Protein AF-A0A6I3WWL9-F1 (afdb_monomer)

Foldseek 3Di:
DDPCVVCVVVVNVLVVLLVVLVPPPDLVVLVVVLVVVCVVLVVVDDADPVSVVVNVSSNVRRD

Radius of gyration: 13.26 Å; Cα contacts (8 Å, |Δi|>4): 30; chains: 1; bounding box: 31×18×32 Å

Mean predicted aligned error: 8.47 Å

pLDDT: mean 77.08, std 11.66, range [52.75, 92.81]

Solvent-accessible surface area (backbone atoms only — not comparable to full-atom values): 3770 Å² total; per-residue (Å²): 132,58,70,71,59,49,20,66,76,67,76,37,50,67,64,50,51,54,58,52,41,76,67,61,82,48,65,69,57,27,50,50,52,41,49,54,50,42,61,74,69,50,66,92,47,95,68,52,76,73,55,49,51,57,52,49,56,48,45,76,60,27,113

Sequence (63 aa):
MARVRHAVSTDTIDEFLDSVDARISSTVLRASLFSAARDVAGVDHAIDPQEQNLLGQLAARFD

Structure (mmCIF, N/CA/C/O backbone):
data_AF-A0A6I3WWL9-F1
#
_entry.id   AF-A0A6I3WWL9-F1
#
loop_
_atom_site.group_PDB
_atom_site.id
_atom_site.type_symbol
_atom_site.label_atom_id
_atom_site.label_alt_id
_atom_site.label_comp_id
_atom_site.label_asym_id
_atom_site.label_entity_id
_atom_site.label_seq_id
_atom_site.pdbx_PDB_ins_code
_atom_site.Cartn_x
_atom_site.Cartn_y
_atom_site.Cartn_z
_atom_site.occupancy
_atom_site.B_iso_or_equiv
_atom_site.auth_seq_id
_atom_site.auth_comp_id
_atom_site.auth_asym_id
_atom_sit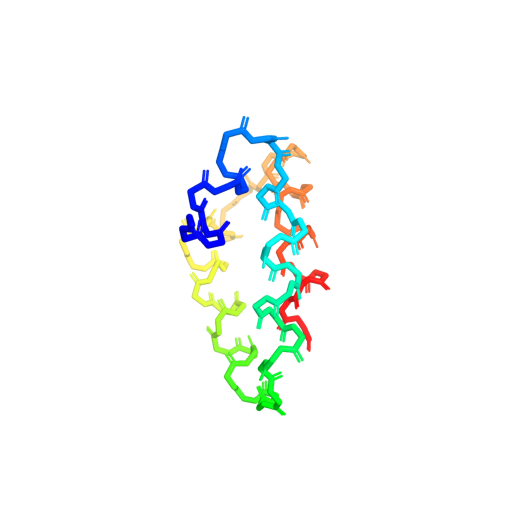e.auth_atom_id
_atom_site.pdbx_PDB_model_num
ATOM 1 N N . MET A 1 1 ? -16.484 -12.531 13.780 1.00 60.31 1 MET A N 1
ATOM 2 C CA . MET A 1 1 ? -16.024 -12.575 12.371 1.00 60.31 1 MET A CA 1
ATOM 3 C C . MET A 1 1 ? -14.557 -12.165 12.329 1.00 60.31 1 MET A C 1
ATOM 5 O O . MET A 1 1 ? -14.177 -11.299 13.106 1.00 60.31 1 MET A O 1
ATOM 9 N N . ALA A 1 2 ? -13.722 -12.798 11.502 1.00 86.00 2 ALA A N 1
ATOM 10 C CA . ALA A 1 2 ? -12.324 -12.370 11.364 1.00 86.00 2 ALA A CA 1
ATOM 11 C C . ALA A 1 2 ? -12.270 -11.018 10.630 1.00 86.00 2 ALA A C 1
ATOM 13 O O . ALA A 1 2 ? -12.991 -10.860 9.647 1.00 86.00 2 ALA A O 1
ATOM 14 N N . ARG A 1 3 ? -11.418 -10.076 11.068 1.00 84.00 3 ARG A N 1
ATOM 15 C CA . ARG A 1 3 ? -11.293 -8.738 10.445 1.00 84.00 3 ARG A CA 1
ATOM 16 C C . ARG A 1 3 ? -11.043 -8.806 8.934 1.00 84.00 3 ARG A C 1
ATOM 18 O O . ARG A 1 3 ? -11.684 -8.078 8.192 1.00 84.00 3 ARG A O 1
ATOM 25 N N . VAL A 1 4 ? -10.215 -9.750 8.483 1.00 84.31 4 VAL A N 1
ATOM 26 C CA . VAL A 1 4 ? -9.943 -9.972 7.052 1.00 84.31 4 VAL A CA 1
ATOM 27 C C . VAL A 1 4 ? -11.194 -10.380 6.262 1.00 84.31 4 VAL A C 1
ATOM 29 O O . VAL A 1 4 ? -11.429 -9.880 5.171 1.00 84.31 4 VAL A O 1
ATOM 32 N N . ARG A 1 5 ? -12.055 -11.237 6.831 1.00 86.00 5 ARG A N 1
ATOM 33 C CA . ARG A 1 5 ? -13.303 -11.659 6.172 1.00 86.00 5 ARG A CA 1
ATOM 34 C C . ARG A 1 5 ? -14.301 -10.513 6.070 1.00 86.00 5 ARG A C 1
ATOM 36 O O . ARG A 1 5 ? -14.9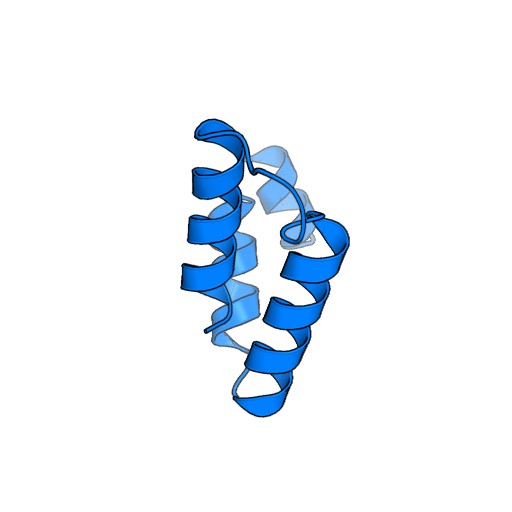94 -10.420 5.067 1.00 86.00 5 ARG A O 1
ATOM 43 N N . HIS A 1 6 ? -14.353 -9.658 7.092 1.00 88.00 6 HIS A N 1
ATOM 44 C CA . HIS A 1 6 ? -15.175 -8.454 7.059 1.00 88.00 6 HIS A CA 1
ATOM 45 C C . HIS A 1 6 ? -14.716 -7.519 5.937 1.00 88.00 6 HIS A C 1
ATOM 47 O O . HIS A 1 6 ? -15.528 -7.179 5.089 1.00 88.00 6 HIS A O 1
ATOM 53 N N . ALA A 1 7 ? -13.418 -7.202 5.882 1.00 86.44 7 ALA A N 1
ATOM 54 C CA . ALA A 1 7 ? -12.849 -6.314 4.869 1.00 86.44 7 ALA A CA 1
ATOM 55 C C . ALA A 1 7 ? -13.126 -6.786 3.431 1.00 86.44 7 ALA A C 1
ATOM 57 O O . ALA A 1 7 ? -13.509 -5.981 2.592 1.00 86.44 7 ALA A O 1
ATOM 58 N N . VAL A 1 8 ? -13.025 -8.096 3.166 1.00 90.00 8 VAL A N 1
ATOM 59 C CA . VAL A 1 8 ? -13.391 -8.677 1.860 1.00 90.00 8 VAL A CA 1
ATOM 60 C C . VAL A 1 8 ? -14.886 -8.526 1.570 1.00 90.00 8 VAL A C 1
ATOM 62 O O . VAL A 1 8 ? -15.264 -8.203 0.452 1.00 90.00 8 VAL A O 1
ATOM 65 N N . SER A 1 9 ? -15.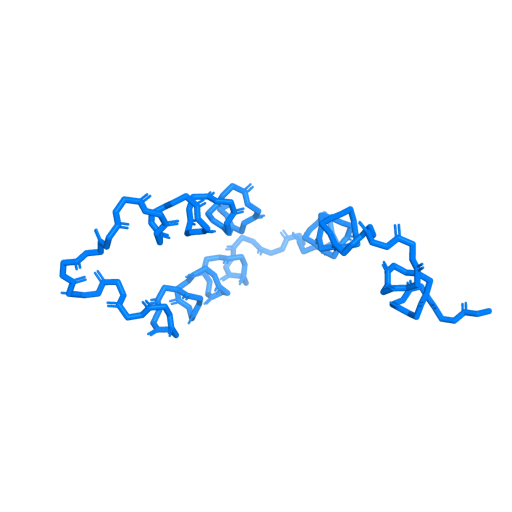755 -8.755 2.559 1.00 92.12 9 SER A N 1
ATOM 66 C CA . SER A 1 9 ? -17.208 -8.667 2.357 1.00 92.12 9 SER A CA 1
ATOM 67 C C . SER A 1 9 ? -17.739 -7.240 2.199 1.00 92.12 9 SER A C 1
ATOM 69 O O . SER A 1 9 ? -18.828 -7.066 1.661 1.00 92.12 9 SER A O 1
ATOM 71 N N . THR A 1 10 ? -17.003 -6.240 2.689 1.00 92.81 10 THR A N 1
ATOM 72 C CA . THR A 1 10 ? -17.405 -4.825 2.676 1.00 92.81 10 THR A CA 1
ATOM 73 C C . THR A 1 10 ? -16.603 -3.973 1.700 1.00 92.81 10 THR A C 1
ATOM 75 O O . THR A 1 10 ? -16.791 -2.764 1.694 1.00 92.81 10 THR A O 1
ATOM 78 N N . ASP A 1 11 ? -15.723 -4.583 0.902 1.00 91.12 11 ASP A N 1
ATOM 79 C CA . ASP A 1 11 ? -14.813 -3.888 -0.018 1.00 91.12 11 ASP A CA 1
ATOM 80 C C . ASP A 1 11 ? -13.941 -2.819 0.677 1.00 91.12 11 ASP A C 1
ATOM 82 O O . ASP A 1 11 ? -13.655 -1.756 0.141 1.00 91.12 11 ASP A O 1
ATOM 86 N N . THR A 1 12 ? -13.510 -3.101 1.914 1.00 90.81 12 THR A N 1
ATOM 87 C CA . THR A 1 12 ? -12.652 -2.214 2.727 1.00 90.81 12 THR A CA 1
ATOM 88 C C . THR A 1 12 ? -11.256 -2.803 2.941 1.00 90.81 12 THR A C 1
ATOM 90 O O . THR A 1 12 ? -10.661 -2.720 4.020 1.00 90.81 12 THR A O 1
ATOM 93 N N . ILE A 1 13 ? -10.722 -3.458 1.907 1.00 88.12 13 ILE A N 1
ATOM 94 C CA . ILE A 1 13 ? -9.402 -4.108 1.940 1.00 88.12 13 ILE A CA 1
ATOM 95 C C . ILE A 1 13 ? -8.293 -3.078 2.183 1.00 88.12 13 ILE A C 1
ATOM 97 O O . ILE A 1 13 ? -7.367 -3.348 2.945 1.00 88.12 13 ILE A O 1
ATOM 101 N N . ASP A 1 14 ? -8.428 -1.886 1.609 1.00 86.06 14 ASP A N 1
ATOM 102 C CA . ASP A 1 14 ? -7.484 -0.785 1.776 1.00 86.06 14 ASP A CA 1
ATOM 103 C C . ASP A 1 14 ? -7.335 -0.350 3.240 1.00 86.06 14 ASP A C 1
ATOM 105 O O . ASP A 1 14 ? -6.228 -0.350 3.774 1.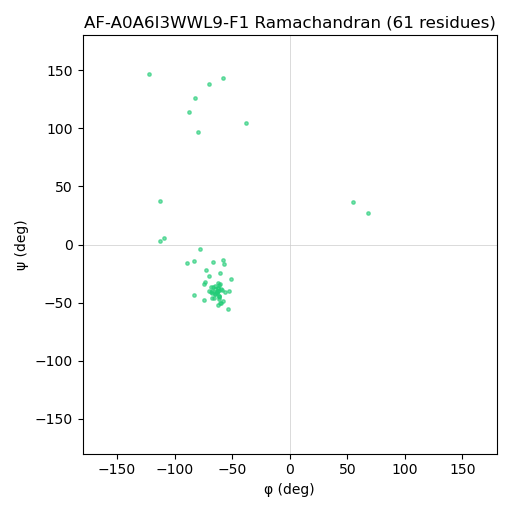00 86.06 14 ASP A O 1
ATOM 109 N N . GLU A 1 15 ? -8.449 -0.108 3.936 1.00 88.19 15 GLU A N 1
ATOM 110 C CA . GLU A 1 15 ? -8.449 0.247 5.363 1.00 88.19 15 GLU A CA 1
ATOM 111 C C . GLU A 1 15 ? -7.848 -0.866 6.235 1.00 88.19 15 GLU A C 1
ATOM 113 O O . GLU A 1 15 ? -7.195 -0.621 7.256 1.00 88.19 15 GLU A O 1
ATOM 118 N N . PHE A 1 16 ? -8.069 -2.125 5.845 1.00 88.12 16 PHE A N 1
ATOM 119 C CA . PHE A 1 16 ? -7.463 -3.258 6.527 1.00 88.12 16 PHE A CA 1
ATOM 120 C C . PHE A 1 16 ? -5.940 -3.259 6.359 1.00 88.12 16 PHE A C 1
ATOM 122 O O . PHE A 1 16 ? -5.239 -3.438 7.360 1.00 88.12 16 PHE A O 1
ATOM 129 N N . LEU A 1 17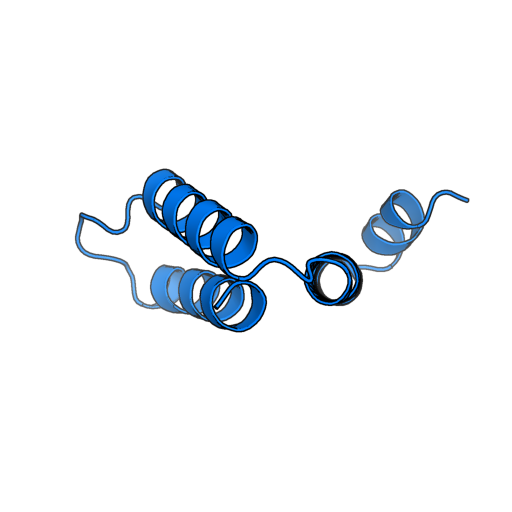 ? -5.434 -3.034 5.143 1.00 86.69 17 LEU A N 1
ATOM 130 C CA . LEU A 1 17 ? -3.999 -2.950 4.862 1.00 86.69 17 LEU A CA 1
ATOM 131 C C . LEU A 1 17 ? -3.348 -1.772 5.595 1.00 86.69 17 LEU A C 1
ATOM 133 O O . LEU A 1 17 ? -2.312 -1.975 6.225 1.00 86.69 17 LEU A O 1
ATOM 137 N N . ASP A 1 18 ? -3.997 -0.608 5.640 1.00 86.75 18 ASP A N 1
ATOM 138 C CA . ASP A 1 18 ? -3.525 0.549 6.415 1.00 86.75 18 ASP A CA 1
ATOM 139 C C . ASP A 1 18 ? -3.417 0.208 7.914 1.00 86.75 18 ASP A C 1
ATOM 141 O O . ASP A 1 18 ? -2.462 0.575 8.599 1.00 86.75 18 ASP A O 1
ATOM 145 N N . SER A 1 19 ? -4.368 -0.573 8.443 1.00 88.69 19 SER A N 1
ATOM 146 C CA . SER A 1 19 ? -4.333 -1.015 9.844 1.00 88.69 19 SER A CA 1
ATOM 147 C C . SER A 1 19 ? -3.230 -2.038 10.144 1.00 88.69 19 SER A C 1
ATOM 149 O O . SER A 1 19 ? -2.796 -2.150 11.296 1.00 88.69 19 SER A O 1
ATOM 151 N N . VAL A 1 20 ? -2.811 -2.814 9.139 1.00 85.75 20 VAL A N 1
ATOM 152 C CA . VAL A 1 20 ? -1.669 -3.731 9.235 1.00 85.75 20 VAL A CA 1
ATOM 153 C C . VAL A 1 20 ? -0.384 -2.924 9.207 1.00 85.75 20 VAL A C 1
ATOM 155 O O . VAL A 1 20 ? 0.456 -3.117 10.086 1.00 85.75 20 VAL A O 1
ATOM 158 N N . ASP A 1 21 ? -0.269 -1.989 8.266 1.00 84.00 21 ASP A N 1
ATOM 159 C CA . ASP A 1 21 ? 0.894 -1.125 8.155 1.00 84.00 21 ASP A CA 1
ATOM 160 C C . ASP A 1 21 ? 1.139 -0.330 9.445 1.00 84.00 21 ASP A C 1
ATOM 162 O O . ASP A 1 21 ? 2.224 -0.401 10.023 1.00 84.00 21 ASP A O 1
ATOM 166 N N . ALA A 1 22 ? 0.105 0.306 10.003 1.00 85.75 22 ALA A N 1
ATOM 167 C CA . ALA A 1 22 ? 0.206 1.074 11.246 1.00 85.75 22 ALA A CA 1
ATOM 168 C C . ALA A 1 22 ? 0.724 0.264 12.458 1.00 85.75 22 ALA A C 1
ATOM 170 O O . ALA A 1 22 ? 1.122 0.841 13.471 1.00 85.75 22 ALA A O 1
ATOM 171 N N . ARG A 1 23 ? 0.716 -1.076 12.396 1.00 87.38 23 ARG A N 1
ATOM 172 C CA . ARG A 1 23 ? 1.277 -1.957 13.440 1.00 87.38 23 ARG A CA 1
ATOM 173 C C . ARG A 1 23 ? 2.752 -2.285 13.223 1.00 87.38 23 ARG A C 1
ATOM 175 O O . ARG A 1 23 ? 3.401 -2.767 14.151 1.00 87.38 23 ARG A O 1
ATOM 182 N N . ILE A 1 24 ? 3.280 -2.057 12.025 1.00 86.88 24 ILE A N 1
ATOM 183 C CA . ILE A 1 24 ? 4.685 -2.268 11.695 1.00 86.88 24 ILE A CA 1
ATOM 184 C C . ILE A 1 24 ? 5.481 -1.069 12.210 1.00 86.88 24 ILE A C 1
ATOM 186 O O . ILE A 1 24 ? 5.574 -0.031 11.561 1.00 86.88 24 ILE A O 1
ATOM 190 N N . SER A 1 25 ? 6.075 -1.220 13.394 1.00 85.44 25 SER A N 1
ATOM 191 C CA . SER A 1 25 ? 6.943 -0.201 14.003 1.00 85.44 25 SER A CA 1
ATOM 192 C C . SER A 1 25 ? 8.389 -0.237 13.497 1.00 85.44 25 SER A C 1
ATOM 194 O O . SER A 1 25 ? 9.152 0.693 13.742 1.00 85.44 25 SER A O 1
ATOM 196 N N . SER A 1 26 ? 8.787 -1.314 12.813 1.00 87.56 26 SER A N 1
ATOM 197 C CA . SER A 1 26 ? 10.139 -1.483 12.279 1.00 87.56 26 SER A CA 1
ATOM 198 C C . SER A 1 26 ? 10.252 -0.871 10.887 1.00 87.56 26 SER A C 1
ATOM 200 O O . SER A 1 26 ? 9.680 -1.385 9.925 1.00 87.56 26 SER A O 1
ATOM 202 N N . THR A 1 27 ? 11.060 0.179 10.775 1.00 83.19 27 THR A N 1
ATOM 203 C CA . THR A 1 27 ? 11.407 0.826 9.500 1.00 83.19 27 THR A CA 1
ATOM 204 C C . THR A 1 27 ? 12.150 -0.118 8.551 1.00 83.19 27 THR A C 1
ATOM 206 O O . THR A 1 27 ? 11.941 -0.082 7.345 1.00 83.19 27 THR A O 1
ATOM 209 N N . VAL A 1 28 ? 12.962 -1.037 9.083 1.00 88.12 28 VAL A N 1
ATOM 210 C CA . VAL A 1 28 ? 13.668 -2.051 8.279 1.00 88.12 28 VAL A CA 1
ATOM 211 C C . VAL A 1 28 ? 12.688 -3.051 7.663 1.00 88.12 28 VAL A C 1
ATOM 213 O O . VAL A 1 28 ? 12.846 -3.449 6.508 1.00 88.12 28 VAL A O 1
ATOM 216 N N . LEU A 1 29 ? 11.659 -3.454 8.418 1.00 85.44 29 LEU A N 1
ATOM 217 C CA . LEU A 1 29 ? 10.630 -4.362 7.910 1.00 85.44 29 LEU A CA 1
ATOM 218 C C . LEU A 1 29 ? 9.767 -3.677 6.842 1.00 85.44 29 LEU A C 1
ATOM 220 O O . LEU A 1 29 ? 9.495 -4.295 5.818 1.00 85.44 29 LEU A O 1
ATOM 224 N N . ARG A 1 30 ? 9.405 -2.406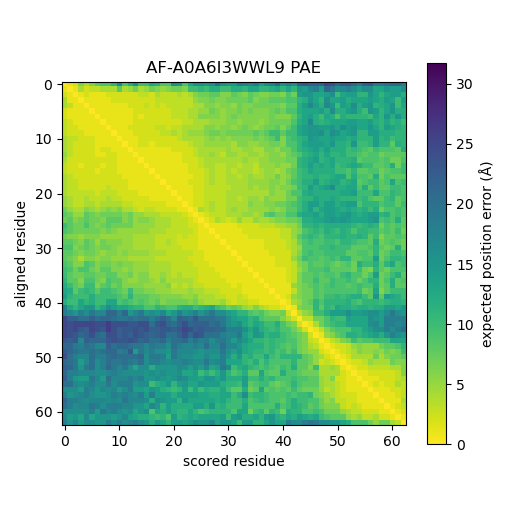 7.057 1.00 84.44 30 ARG A N 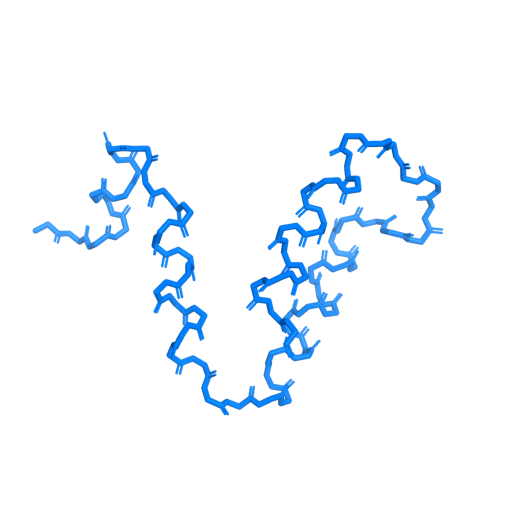1
ATOM 225 C CA . ARG A 1 30 ? 8.725 -1.545 6.073 1.00 84.44 30 ARG A CA 1
ATOM 226 C C . ARG A 1 30 ? 9.482 -1.490 4.746 1.00 84.44 30 ARG A C 1
ATOM 228 O O . ARG A 1 30 ? 8.970 -1.957 3.731 1.00 84.44 30 ARG A O 1
ATOM 235 N N . ALA A 1 31 ? 10.757 -1.104 4.790 1.00 81.50 31 ALA A N 1
ATOM 236 C CA . ALA A 1 31 ? 11.612 -1.047 3.606 1.00 81.50 31 ALA A CA 1
ATOM 237 C C . ALA A 1 31 ? 11.744 -2.407 2.892 1.00 81.50 31 ALA A C 1
ATOM 239 O O . ALA A 1 31 ? 11.718 -2.475 1.664 1.00 81.50 31 ALA A O 1
ATOM 240 N N . SER A 1 32 ? 11.845 -3.505 3.651 1.00 85.44 32 SER A N 1
ATOM 241 C CA . SER A 1 32 ? 11.944 -4.857 3.081 1.00 85.44 32 SER A CA 1
ATOM 242 C C . SER A 1 32 ? 10.650 -5.290 2.384 1.00 85.44 32 SER A C 1
ATOM 244 O O . SER A 1 32 ? 10.699 -5.875 1.303 1.00 85.44 32 SER A O 1
ATOM 246 N N . LEU A 1 33 ? 9.489 -4.989 2.976 1.00 84.12 33 LEU A N 1
ATOM 247 C CA . LEU A 1 33 ? 8.181 -5.261 2.375 1.00 84.12 33 LEU A CA 1
ATOM 248 C C . LEU A 1 33 ? 7.972 -4.435 1.110 1.00 84.12 33 LEU A C 1
ATOM 250 O O . LEU A 1 33 ? 7.516 -4.973 0.104 1.00 84.12 33 LEU A O 1
ATOM 254 N N . PHE A 1 34 ? 8.353 -3.159 1.141 1.00 81.31 34 PHE A N 1
ATOM 255 C CA . PHE A 1 34 ? 8.276 -2.292 -0.023 1.00 81.31 34 PHE A CA 1
ATOM 256 C C . PHE A 1 34 ? 9.188 -2.760 -1.169 1.00 81.31 34 PHE A C 1
ATOM 258 O O . PHE A 1 34 ? 8.765 -2.779 -2.325 1.00 81.31 34 PHE A O 1
ATOM 265 N N . SER A 1 35 ? 10.409 -3.211 -0.859 1.00 81.00 35 SER A N 1
ATOM 266 C CA . SER A 1 35 ? 11.310 -3.818 -1.849 1.00 81.00 35 SER A CA 1
ATOM 267 C C . SER A 1 35 ? 10.694 -5.071 -2.473 1.00 81.00 35 SER A C 1
ATOM 269 O O . SER A 1 35 ? 10.607 -5.163 -3.691 1.00 81.00 35 SER A O 1
ATOM 271 N N . ALA A 1 36 ? 10.190 -6.002 -1.656 1.00 83.62 36 ALA A N 1
ATOM 272 C CA . ALA A 1 36 ? 9.563 -7.227 -2.154 1.00 83.62 36 ALA A CA 1
ATOM 273 C C . ALA A 1 36 ? 8.313 -6.941 -3.004 1.00 83.62 36 ALA A C 1
ATOM 275 O O . ALA A 1 36 ? 8.062 -7.605 -4.006 1.00 83.62 36 ALA A O 1
ATOM 276 N N . ALA A 1 37 ? 7.534 -5.931 -2.621 1.00 80.62 37 ALA A N 1
ATOM 277 C CA . ALA A 1 37 ? 6.402 -5.449 -3.395 1.00 80.62 37 ALA A CA 1
ATOM 278 C C . ALA A 1 37 ? 6.809 -4.910 -4.773 1.00 80.62 37 ALA A C 1
ATOM 280 O O . ALA A 1 37 ? 6.155 -5.230 -5.766 1.00 80.62 37 ALA A O 1
ATOM 281 N N . ARG A 1 38 ? 7.890 -4.121 -4.841 1.00 73.50 38 ARG A N 1
ATOM 282 C CA . ARG A 1 38 ? 8.467 -3.664 -6.113 1.00 73.50 38 ARG A CA 1
ATOM 283 C C . ARG A 1 38 ? 8.945 -4.829 -6.973 1.00 73.50 38 ARG A C 1
ATOM 285 O O . ARG A 1 38 ? 8.643 -4.847 -8.163 1.00 73.50 38 ARG A O 1
ATOM 292 N N . ASP A 1 39 ? 9.623 -5.804 -6.379 1.00 79.44 39 ASP A N 1
ATOM 293 C CA . ASP A 1 39 ? 10.112 -6.979 -7.106 1.00 79.44 39 ASP A CA 1
ATOM 294 C C . ASP A 1 39 ? 8.948 -7.774 -7.723 1.00 79.44 39 ASP A C 1
ATOM 296 O O . ASP A 1 39 ? 8.979 -8.121 -8.903 1.00 79.44 39 ASP A O 1
ATOM 300 N N . VAL A 1 40 ? 7.874 -8.012 -6.957 1.00 77.50 40 VAL A N 1
ATOM 301 C CA . VAL A 1 40 ? 6.669 -8.719 -7.438 1.00 77.50 40 VAL A CA 1
ATOM 302 C C . VAL A 1 40 ? 5.942 -7.939 -8.533 1.00 77.50 40 VAL A C 1
ATOM 304 O O . VAL A 1 40 ? 5.405 -8.541 -9.461 1.00 77.50 40 VAL A O 1
ATOM 307 N N . ALA A 1 41 ? 5.925 -6.612 -8.439 1.00 70.19 41 ALA A N 1
ATOM 308 C CA . ALA A 1 41 ? 5.292 -5.747 -9.426 1.00 70.19 41 ALA A CA 1
ATOM 309 C C . ALA A 1 41 ? 6.121 -5.555 -10.711 1.00 70.19 41 ALA A C 1
ATOM 311 O O . ALA A 1 41 ? 5.645 -4.902 -11.633 1.00 70.19 41 ALA A O 1
ATOM 312 N N . GLY A 1 42 ? 7.338 -6.109 -10.799 1.00 68.31 42 GLY A N 1
ATOM 313 C CA . GLY A 1 42 ? 8.139 -6.075 -12.029 1.00 68.31 42 GLY A CA 1
ATOM 314 C C . GLY A 1 42 ? 8.633 -4.678 -12.426 1.00 68.31 42 GLY A C 1
ATOM 315 O O . GLY A 1 42 ? 8.869 -4.426 -13.605 1.00 68.31 42 GLY A O 1
ATOM 316 N N . VAL A 1 43 ? 8.804 -3.782 -11.445 1.00 62.94 43 VAL A N 1
ATOM 317 C CA . VAL A 1 43 ? 9.116 -2.338 -11.593 1.00 62.94 43 VAL A CA 1
ATOM 318 C C . VAL A 1 43 ? 10.411 -2.051 -12.371 1.00 62.94 43 VAL A C 1
ATOM 320 O O . VAL A 1 43 ? 10.627 -0.927 -12.819 1.00 62.94 43 VAL A O 1
ATOM 323 N N . ASP A 1 44 ? 11.253 -3.058 -12.599 1.00 61.97 44 ASP A N 1
ATOM 324 C CA . ASP A 1 44 ? 12.463 -2.938 -13.415 1.00 61.97 44 ASP A CA 1
ATOM 325 C C . ASP A 1 44 ? 12.179 -2.685 -14.907 1.00 61.97 44 ASP A C 1
ATOM 327 O O . ASP A 1 44 ? 13.100 -2.330 -15.648 1.00 61.97 44 ASP A O 1
ATOM 331 N N . HIS A 1 45 ? 10.951 -2.890 -15.398 1.00 52.78 45 HIS A N 1
ATOM 332 C CA . HIS A 1 45 ? 10.586 -2.700 -16.808 1.00 52.78 45 HIS A CA 1
ATOM 333 C C . HIS A 1 45 ? 9.443 -1.690 -16.950 1.00 52.78 45 HIS A C 1
ATOM 335 O O . HIS A 1 45 ? 8.606 -1.570 -16.066 1.00 52.78 45 HIS A O 1
ATOM 341 N N . ALA A 1 46 ? 9.460 -0.927 -18.050 1.00 52.75 46 ALA A N 1
ATOM 342 C CA . ALA A 1 46 ? 8.587 0.216 -18.329 1.00 52.75 46 ALA A CA 1
ATOM 343 C C . ALA A 1 46 ? 7.140 0.012 -17.841 1.00 52.75 46 ALA A C 1
ATOM 345 O O . ALA A 1 46 ? 6.370 -0.725 -18.448 1.00 52.75 46 ALA A O 1
ATOM 346 N N . ILE A 1 47 ? 6.816 0.684 -16.738 1.00 56.94 47 ILE A N 1
ATOM 347 C CA . ILE A 1 47 ? 5.571 0.519 -15.990 1.00 56.94 47 ILE A CA 1
ATOM 348 C C . ILE A 1 47 ? 4.484 1.353 -16.659 1.00 56.94 47 ILE A C 1
ATOM 350 O O . ILE A 1 47 ? 4.666 2.565 -16.844 1.00 56.94 47 ILE A O 1
ATOM 354 N N . ASP A 1 48 ? 3.361 0.720 -16.991 1.00 61.78 48 ASP A N 1
ATOM 355 C CA . ASP A 1 48 ? 2.177 1.402 -17.507 1.00 61.78 48 ASP A CA 1
ATOM 356 C C . ASP A 1 48 ? 1.694 2.465 -16.488 1.00 61.78 48 ASP A C 1
ATOM 358 O O . ASP A 1 48 ? 1.771 2.247 -15.274 1.00 61.78 48 ASP A O 1
ATOM 362 N N . PRO A 1 49 ? 1.191 3.638 -16.914 1.00 61.06 49 PRO A N 1
ATOM 363 C CA . PRO A 1 49 ? 0.687 4.670 -16.000 1.00 61.06 49 PRO A CA 1
ATOM 364 C C . PRO A 1 49 ? -0.335 4.170 -14.963 1.00 61.06 49 PRO A C 1
ATOM 366 O O . PRO A 1 49 ? -0.414 4.710 -13.857 1.00 61.06 49 PRO A O 1
ATOM 369 N N . GLN A 1 50 ? -1.111 3.136 -15.289 1.00 60.38 50 GLN A N 1
ATOM 370 C CA . GLN A 1 50 ? -2.074 2.524 -14.380 1.00 60.38 50 GLN A CA 1
ATOM 371 C C . GLN A 1 50 ? -1.392 1.656 -13.305 1.00 60.38 50 GLN A C 1
ATOM 373 O O . GLN A 1 50 ? -1.829 1.638 -12.152 1.00 60.38 50 GLN A O 1
ATOM 378 N N . GLU A 1 51 ? -0.282 1.000 -13.643 1.00 56.78 51 GLU A N 1
ATOM 379 C CA . GLU A 1 51 ? 0.545 0.209 -12.722 1.00 56.78 51 GLU A CA 1
ATOM 380 C C . GLU A 1 51 ? 1.354 1.109 -11.768 1.00 56.78 51 GLU A C 1
ATOM 382 O O . GLU A 1 51 ? 1.520 0.780 -10.590 1.00 56.78 51 GLU A O 1
ATOM 387 N N . GLN A 1 52 ? 1.766 2.302 -12.222 1.00 60.78 52 GLN A N 1
ATOM 388 C CA . GLN A 1 52 ? 2.407 3.312 -11.364 1.00 60.78 52 GLN A CA 1
ATOM 389 C C . GLN A 1 52 ? 1.501 3.762 -10.210 1.00 60.78 52 GLN A C 1
ATOM 391 O O . GLN A 1 52 ? 1.991 4.030 -9.113 1.00 60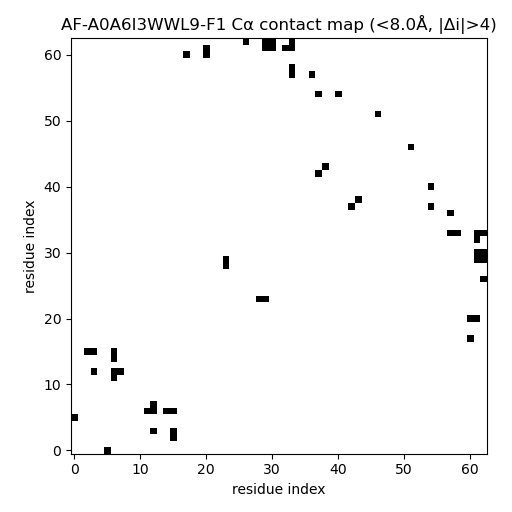.78 52 GLN A O 1
ATOM 396 N N . ASN A 1 53 ? 0.184 3.824 -10.428 1.00 66.62 53 ASN A N 1
ATOM 397 C CA . ASN A 1 53 ? -0.774 4.228 -9.399 1.00 66.62 53 ASN A CA 1
ATOM 398 C C . ASN A 1 53 ? -0.855 3.190 -8.265 1.00 66.62 53 ASN A C 1
ATOM 400 O O . ASN A 1 53 ? -0.747 3.542 -7.092 1.00 66.62 53 ASN A O 1
ATOM 404 N N . LEU A 1 54 ? -0.949 1.901 -8.607 1.00 67.94 54 LEU A N 1
ATOM 405 C CA . LEU A 1 54 ? -0.976 0.818 -7.618 1.00 67.94 54 LEU A CA 1
ATOM 406 C C . LEU A 1 54 ? 0.330 0.751 -6.811 1.00 67.94 54 LEU A C 1
ATOM 408 O O . LEU A 1 54 ? 0.315 0.596 -5.590 1.00 67.94 54 LEU A O 1
ATOM 412 N N . LEU A 1 55 ? 1.466 0.931 -7.483 1.00 65.81 55 LEU A N 1
ATOM 413 C CA . LEU A 1 55 ? 2.776 1.002 -6.837 1.00 65.81 55 LEU A CA 1
ATOM 414 C C . LEU A 1 55 ? 2.922 2.219 -5.926 1.00 65.81 55 LEU A C 1
ATOM 416 O O . LEU A 1 55 ? 3.506 2.104 -4.851 1.00 65.81 55 LEU A O 1
ATOM 420 N N . GLY A 1 56 ? 2.372 3.366 -6.327 1.00 66.88 56 GLY A N 1
ATOM 421 C CA . GLY A 1 56 ? 2.313 4.564 -5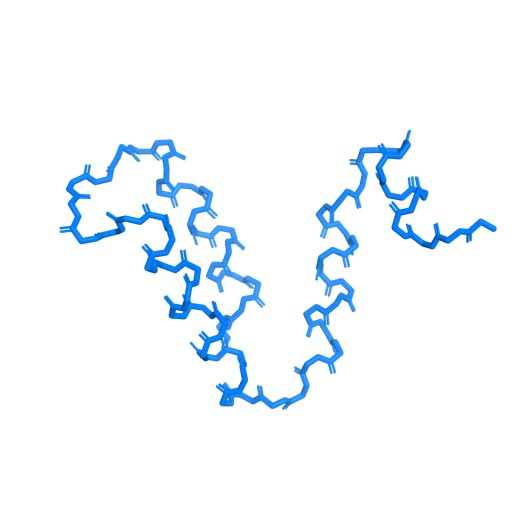.494 1.00 66.88 56 GLY A CA 1
ATOM 422 C C . GLY A 1 56 ? 1.494 4.347 -4.222 1.00 66.88 56 GLY A C 1
ATOM 423 O O . GLY A 1 56 ? 1.920 4.763 -3.148 1.00 66.88 56 GLY A O 1
ATOM 424 N N . GLN A 1 57 ? 0.369 3.633 -4.310 1.00 71.19 57 GLN A N 1
ATOM 425 C CA . GLN A 1 57 ? -0.444 3.269 -3.143 1.00 71.19 57 GLN A CA 1
ATOM 426 C C . GLN A 1 57 ? 0.293 2.301 -2.209 1.00 71.19 57 GLN A C 1
ATOM 428 O O . GLN A 1 57 ? 0.189 2.420 -0.991 1.00 71.19 57 GLN A O 1
ATOM 433 N N . LEU A 1 58 ? 1.077 1.371 -2.760 1.00 69.38 58 LEU A N 1
ATOM 434 C CA . LEU A 1 58 ? 1.923 0.493 -1.955 1.00 69.38 58 LEU A CA 1
ATOM 435 C C . LEU A 1 58 ? 3.096 1.237 -1.304 1.00 69.38 58 LEU A C 1
ATOM 437 O O . LEU A 1 58 ? 3.392 0.989 -0.139 1.00 69.38 58 LEU A O 1
ATOM 441 N N . ALA A 1 59 ? 3.732 2.166 -2.021 1.00 65.75 59 ALA A N 1
ATOM 442 C CA . ALA A 1 59 ? 4.788 3.019 -1.477 1.00 65.75 59 ALA A CA 1
ATOM 443 C C . ALA A 1 59 ? 4.268 3.887 -0.330 1.00 65.75 59 ALA A C 1
ATOM 445 O O . ALA A 1 59 ? 4.856 3.901 0.741 1.00 65.75 59 ALA A O 1
ATOM 446 N N . ALA A 1 60 ? 3.115 4.534 -0.516 1.00 68.94 60 ALA A N 1
ATOM 447 C CA . ALA A 1 60 ? 2.484 5.350 0.518 1.00 68.94 60 ALA A CA 1
ATOM 448 C C . ALA A 1 60 ? 2.130 4.554 1.785 1.00 68.94 60 ALA A C 1
ATOM 450 O O . ALA A 1 60 ? 2.014 5.139 2.859 1.00 68.94 60 ALA A O 1
ATOM 451 N N . ARG A 1 61 ? 1.951 3.234 1.659 1.00 68.12 61 ARG A N 1
ATOM 452 C CA . ARG A 1 61 ? 1.713 2.343 2.793 1.00 68.12 61 ARG A CA 1
ATOM 453 C C . ARG A 1 61 ? 3.003 1.914 3.475 1.00 68.12 61 ARG A C 1
ATOM 455 O O . ARG A 1 61 ? 3.029 1.904 4.690 1.00 68.12 61 ARG A O 1
ATOM 462 N N . PHE A 1 62 ? 4.046 1.549 2.734 1.00 63.94 62 PHE A N 1
ATOM 463 C CA . PHE A 1 62 ? 5.191 0.821 3.297 1.00 63.94 62 PHE A CA 1
ATOM 464 C C . PHE A 1 62 ? 6.524 1.589 3.347 1.00 63.94 62 PHE A C 1
ATOM 466 O O . PHE A 1 62 ? 7.520 0.984 3.743 1.00 63.94 62 PHE A O 1
ATOM 473 N N . ASP A 1 63 ? 6.572 2.864 2.953 1.00 58.06 63 ASP A N 1
ATOM 474 C CA . ASP A 1 63 ? 7.712 3.771 3.219 1.00 58.06 63 ASP A CA 1
ATOM 475 C C . ASP A 1 63 ? 7.789 4.151 4.720 1.00 58.06 63 ASP A C 1
ATOM 477 O O . ASP A 1 63 ? 8.917 4.295 5.249 1.00 58.06 63 ASP A O 1
#

Secondary structure (DSSP, 8-state):
--HHHHHHHTT-HHHHHHHHHTT---HHHHHHHHHHHHHHTTTTS---HHHHHHHHHHHHHH-